Protein AF-A0A7T5JR63-F1 (afdb_monomer)

pLDDT: mean 90.07, std 10.05, range [49.22, 97.5]

Sequence (88 aa):
MARKSETERLQEIEQKIVQLRAQKQQIETRVKQKERKERTRKLIQIGAIFEKWCDIQSVEEAELVAKSISEKVKEQMPKLRLQIQSKN

Organism: NCBI:txid2796470

Foldseek 3Di:
DDDDDPVVVVVVVVVVVVVVVVVVVVVVVVVVVVVVVVVVVVVVVVVVVCCVPVVDDDPVSVVVVCVVCVVVCVVCVVVVVVVVVVVD

Radius of gyration: 26.07 Å; Cα contacts (8 Å, |Δi|>4): 8; chains: 1; bounding box: 63×34×61 Å

Secondary structure (DSSP, 8-state):
-PPPPHHHHHHHHHHHHHHHHHHHHHHHHHHHHHHHHHHHHHHHHHHHHHHHHH---SHHHHHHHHHHHHHHHHHHHHHHHHHHHTT-

Solvent-accessible surface area (backbone atoms only — not comparable to full-atom values): 5064 Å² total; per-residue (Å²): 131,84,77,76,51,74,66,56,54,49,52,53,50,52,52,49,51,55,52,51,52,53,52,49,54,54,49,53,52,51,51,55,52,51,53,50,52,54,49,51,52,53,50,50,54,52,48,54,50,42,32,75,76,64,72,44,86,48,73,67,54,46,51,54,51,47,62,76,43,44,67,62,47,65,69,46,47,66,62,53,51,54,58,56,62,76,75,109

Mean predicted aligned error: 7.77 Å

Structure (mmCIF, N/CA/C/O backbone):
data_AF-A0A7T5JR63-F1
#
_entry.id   AF-A0A7T5JR63-F1
#
loop_
_atom_site.group_PDB
_atom_site.id
_atom_site.type_symbol
_atom_site.label_atom_id
_atom_site.label_alt_id
_atom_site.label_comp_id
_atom_site.label_asym_id
_atom_site.label_entity_id
_atom_site.label_seq_id
_atom_site.pdbx_PDB_ins_code
_atom_site.Cartn_x
_atom_site.Cartn_y
_atom_site.Cartn_z
_atom_site.occupancy
_atom_site.B_iso_or_equiv
_atom_site.auth_seq_id
_atom_site.auth_comp_id
_atom_site.auth_asym_id
_atom_site.auth_atom_id
_atom_site.pdbx_PDB_model_num
ATOM 1 N N . MET A 1 1 ? -42.516 11.342 37.694 1.00 49.91 1 MET A N 1
ATOM 2 C CA . MET A 1 1 ? -41.526 10.447 37.055 1.00 49.91 1 MET A CA 1
ATOM 3 C C . MET A 1 1 ? -40.456 10.134 38.088 1.00 49.91 1 MET A C 1
ATOM 5 O O . MET A 1 1 ? -39.828 11.070 38.571 1.00 49.91 1 MET A O 1
ATOM 9 N N . ALA A 1 2 ? -40.329 8.874 38.514 1.00 59.25 2 ALA A N 1
ATOM 10 C CA . ALA A 1 2 ? -39.341 8.480 39.518 1.00 59.25 2 ALA A CA 1
ATOM 11 C C . ALA A 1 2 ? -37.930 8.827 39.012 1.00 59.25 2 ALA A C 1
ATOM 13 O O . ALA A 1 2 ? -37.576 8.496 37.879 1.00 59.25 2 ALA A O 1
ATOM 14 N N . ARG A 1 3 ? -37.143 9.556 39.815 1.00 65.75 3 ARG A N 1
ATOM 15 C CA . ARG A 1 3 ? -35.724 9.776 39.509 1.00 65.75 3 ARG A CA 1
ATOM 16 C C . ARG A 1 3 ? -35.057 8.402 39.522 1.00 65.75 3 ARG A C 1
ATOM 18 O O . ARG A 1 3 ? -35.102 7.740 40.552 1.00 65.75 3 ARG A O 1
ATOM 25 N N . LYS A 1 4 ? -34.459 8.003 38.394 1.00 65.75 4 LYS A N 1
ATOM 26 C CA . LYS A 1 4 ? -33.606 6.809 38.315 1.00 65.75 4 LYS A CA 1
ATOM 27 C C . LYS A 1 4 ? -32.631 6.801 39.483 1.00 65.75 4 LYS A C 1
ATOM 29 O O . LYS A 1 4 ? -32.042 7.851 39.779 1.00 65.75 4 LYS A O 1
ATOM 34 N N . SER A 1 5 ? -32.490 5.645 40.119 1.00 79.88 5 SER A N 1
ATOM 35 C CA . SER A 1 5 ? -31.525 5.452 41.197 1.00 79.88 5 SER A CA 1
ATOM 36 C C . SER A 1 5 ? -30.107 5.713 40.675 1.00 79.88 5 SER A C 1
ATOM 38 O O . SER A 1 5 ? -29.828 5.612 39.477 1.00 79.88 5 SER A O 1
ATOM 40 N N . GLU A 1 6 ? -29.191 6.103 41.557 1.00 81.19 6 GLU A N 1
ATOM 41 C CA . GLU A 1 6 ? -27.802 6.376 41.161 1.00 81.19 6 GLU A CA 1
ATOM 42 C C . GLU A 1 6 ? -27.131 5.139 40.535 1.00 81.19 6 GLU A C 1
ATOM 44 O O . GLU A 1 6 ? -26.309 5.270 39.629 1.00 81.19 6 GLU A O 1
ATOM 49 N N . THR A 1 7 ? -27.565 3.939 40.929 1.00 83.25 7 THR A N 1
ATOM 50 C CA . THR A 1 7 ? -27.122 2.652 40.381 1.00 83.25 7 THR A CA 1
ATOM 51 C C . THR A 1 7 ? -27.610 2.408 38.950 1.00 83.25 7 THR A C 1
ATOM 53 O O . THR A 1 7 ? -26.823 1.981 38.108 1.00 83.25 7 THR A O 1
ATOM 56 N N . GLU A 1 8 ? -28.863 2.738 38.625 1.00 87.25 8 GLU A N 1
ATOM 57 C CA . GLU A 1 8 ? -29.375 2.680 37.244 1.00 87.25 8 GLU A CA 1
ATOM 58 C C . GLU A 1 8 ? -28.629 3.656 36.327 1.00 87.25 8 GLU A C 1
ATOM 60 O O . GLU A 1 8 ? -28.287 3.325 35.192 1.00 87.25 8 GLU A O 1
ATOM 65 N N . ARG A 1 9 ? -28.312 4.855 36.832 1.00 85.62 9 ARG A N 1
ATOM 66 C CA . ARG A 1 9 ? -27.518 5.841 36.082 1.00 85.62 9 ARG A CA 1
ATOM 67 C C . ARG A 1 9 ? -26.103 5.337 35.800 1.00 85.62 9 ARG A C 1
ATOM 69 O O . ARG A 1 9 ? -25.605 5.546 34.697 1.00 85.62 9 ARG A O 1
ATOM 76 N N . LEU A 1 10 ? -25.474 4.662 36.764 1.00 88.12 10 LEU A N 1
ATOM 77 C CA . LEU A 1 10 ? -24.166 4.027 36.577 1.00 88.12 10 LEU A CA 1
ATOM 78 C C . LEU A 1 10 ? -24.216 2.929 35.507 1.00 88.12 10 LEU A C 1
ATOM 80 O O . LEU A 1 10 ? -23.382 2.928 34.604 1.00 88.12 10 LEU A O 1
ATOM 84 N N . GLN A 1 11 ? -25.227 2.056 35.538 1.00 92.12 11 GLN A N 1
ATOM 85 C CA . GLN A 1 11 ? -25.396 1.006 34.526 1.00 92.12 11 GLN A CA 1
ATOM 86 C C . GLN A 1 11 ? -25.603 1.577 33.115 1.00 92.12 11 GLN A C 1
ATOM 88 O O . GLN A 1 11 ? -25.032 1.069 32.150 1.00 92.12 11 GLN A O 1
ATOM 93 N N . GLU A 1 12 ? -26.364 2.664 32.978 1.00 91.88 12 GLU A N 1
ATOM 94 C CA . GLU A 1 12 ? -26.544 3.347 31.690 1.00 91.88 12 GLU A CA 1
ATOM 95 C C . GLU A 1 12 ? -25.243 3.950 31.156 1.00 91.88 12 GLU A C 1
ATOM 97 O O . GLU A 1 12 ? -24.995 3.931 29.947 1.00 91.88 12 GLU A O 1
ATOM 102 N N . ILE A 1 13 ? -24.399 4.483 32.042 1.00 93.19 13 ILE A N 1
ATOM 103 C CA . ILE A 1 13 ? -23.080 5.002 31.672 1.00 93.19 13 ILE A CA 1
ATOM 104 C C . ILE A 1 13 ? -22.172 3.854 31.211 1.00 93.19 13 ILE A C 1
ATOM 106 O O . ILE A 1 13 ? -21.539 3.978 30.162 1.00 93.19 13 ILE A O 1
ATOM 110 N N . GLU A 1 14 ? -22.160 2.724 31.921 1.00 92.81 14 GLU A N 1
ATOM 111 C CA . GLU A 1 14 ? -21.386 1.529 31.555 1.00 92.81 14 GLU A CA 1
ATOM 112 C C . GLU A 1 14 ? -21.779 1.014 30.158 1.00 92.81 14 GLU A C 1
ATOM 114 O O . GLU A 1 14 ? -20.930 0.803 29.287 1.00 92.81 14 GLU A O 1
ATOM 119 N N . GLN A 1 15 ? -23.085 0.901 29.894 1.00 93.69 15 GLN A N 1
ATOM 120 C CA . GLN A 1 15 ? -23.606 0.485 28.589 1.00 93.69 15 GLN A CA 1
ATOM 121 C C . GLN A 1 15 ? -23.199 1.455 27.475 1.00 93.69 15 GLN A C 1
ATOM 123 O O . GLN A 1 15 ? -22.774 1.022 26.399 1.00 93.69 15 GLN A O 1
ATOM 128 N N . LYS A 1 16 ? -23.265 2.768 27.729 1.00 94.38 16 LYS A N 1
ATOM 129 C CA . LYS A 1 16 ? -22.802 3.783 26.773 1.00 94.38 16 LYS A CA 1
ATOM 130 C C . LYS A 1 16 ? -21.305 3.672 26.506 1.00 94.38 16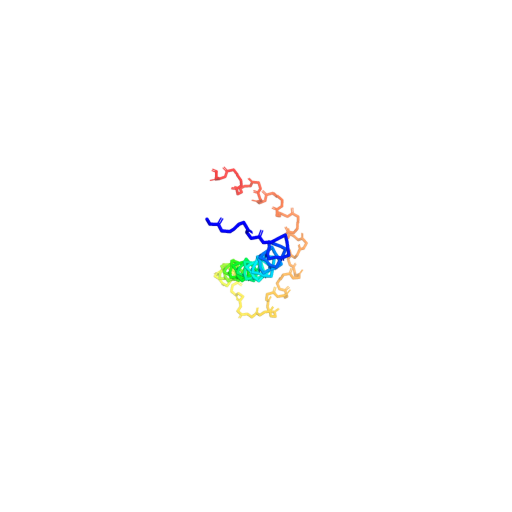 LYS A C 1
ATOM 132 O O . LYS A 1 16 ? -20.895 3.793 25.355 1.00 94.38 16 LYS A O 1
ATOM 137 N N . ILE A 1 17 ? -20.485 3.399 27.521 1.00 95.19 17 ILE A N 1
ATOM 138 C CA . ILE A 1 17 ? -19.041 3.193 27.346 1.00 95.19 17 ILE A CA 1
ATOM 139 C C . ILE A 1 17 ? -18.778 1.994 26.431 1.00 95.19 17 ILE A C 1
ATOM 141 O O . ILE A 1 17 ? -17.967 2.099 25.509 1.00 95.19 17 ILE A O 1
ATOM 145 N N . VAL A 1 18 ? -19.476 0.875 26.635 1.00 95.81 18 VAL A N 1
ATOM 146 C CA . VAL A 1 18 ? -19.338 -0.318 25.784 1.00 95.81 18 VAL A CA 1
ATOM 147 C C . VAL A 1 18 ? -19.726 -0.008 24.335 1.00 95.81 18 VAL A C 1
ATOM 149 O O . VAL A 1 18 ? -18.970 -0.326 23.414 1.00 95.81 18 VAL A O 1
ATOM 152 N N . GLN A 1 19 ? -20.853 0.677 24.122 1.00 95.19 19 GLN A N 1
ATOM 153 C CA . GLN A 1 19 ? -21.298 1.083 22.786 1.00 95.19 19 GLN A CA 1
ATOM 154 C C . GLN A 1 19 ? -20.292 2.018 22.103 1.00 95.19 19 GLN A C 1
ATOM 156 O O . GLN A 1 19 ? -19.931 1.800 20.945 1.00 95.19 19 GLN A O 1
ATOM 161 N N . LEU A 1 20 ? -19.786 3.024 22.821 1.00 96.06 20 LEU A N 1
ATOM 162 C CA . LEU A 1 20 ? -18.795 3.967 22.301 1.00 96.06 20 LEU A CA 1
ATOM 163 C C . LEU A 1 20 ? -17.466 3.281 21.965 1.00 96.06 20 LEU A C 1
ATOM 165 O O . LEU A 1 20 ? -16.852 3.599 20.947 1.00 96.06 20 LEU A O 1
ATOM 169 N N . ARG A 1 21 ? -17.030 2.303 22.769 1.00 95.12 21 ARG A N 1
ATOM 170 C CA . ARG A 1 21 ? -15.837 1.494 22.468 1.00 95.12 21 ARG A CA 1
ATOM 171 C C . ARG A 1 21 ? -16.017 0.688 21.182 1.00 95.12 21 ARG A C 1
ATOM 173 O O . ARG A 1 21 ? -15.121 0.696 20.338 1.00 95.12 21 ARG A O 1
ATOM 180 N N . ALA A 1 22 ? -17.176 0.057 20.996 1.00 94.81 22 ALA A N 1
ATOM 181 C CA . ALA A 1 22 ? -17.483 -0.676 19.770 1.00 94.81 22 ALA A CA 1
ATOM 182 C C . ALA A 1 22 ? -17.510 0.253 18.541 1.00 94.81 22 ALA A C 1
ATOM 184 O O . ALA A 1 22 ? -16.912 -0.061 17.511 1.00 94.81 22 ALA A O 1
ATOM 185 N N . GLN A 1 23 ? -18.135 1.430 18.658 1.00 94.81 23 GLN A N 1
ATOM 186 C CA . GLN A 1 23 ? -18.151 2.434 17.589 1.00 94.81 23 GLN A CA 1
ATOM 187 C C . GLN A 1 23 ? -16.742 2.924 17.241 1.00 94.81 23 GLN A C 1
ATOM 189 O O . GLN A 1 23 ? -16.391 2.987 16.062 1.00 94.81 23 GLN A O 1
ATOM 194 N N . LYS A 1 24 ? -15.904 3.202 18.248 1.00 95.62 24 LYS A N 1
ATOM 195 C CA . LYS A 1 24 ? -14.500 3.576 18.043 1.00 95.62 24 LYS A CA 1
ATOM 196 C C . LYS A 1 24 ? -13.760 2.515 17.227 1.00 95.62 24 LYS A C 1
ATOM 198 O O . LYS A 1 24 ? -13.143 2.848 16.219 1.00 95.62 24 LYS A O 1
ATOM 203 N N . GLN A 1 25 ? -13.871 1.243 17.605 1.00 95.06 25 GLN A N 1
ATOM 204 C CA . GLN A 1 25 ? -13.193 0.149 16.904 1.00 95.06 25 GLN A CA 1
ATOM 205 C C . GLN A 1 25 ? -13.675 -0.009 15.450 1.00 95.06 25 GLN A C 1
ATOM 207 O O . GLN A 1 25 ? -12.873 -0.252 14.540 1.00 95.06 25 GLN A O 1
ATOM 212 N N . GLN A 1 26 ? -14.975 0.174 15.199 1.00 95.19 26 GLN A N 1
ATOM 213 C CA . GLN A 1 26 ? -15.525 0.171 13.840 1.00 95.19 26 GLN A CA 1
ATOM 214 C C . GLN A 1 26 ? -14.970 1.324 12.997 1.00 95.19 26 GLN A C 1
ATOM 216 O O . GLN A 1 26 ? -14.583 1.114 11.845 1.00 95.19 26 GLN A O 1
ATOM 221 N N . ILE A 1 27 ? -14.898 2.531 13.563 1.00 95.56 27 ILE A N 1
ATOM 222 C CA . ILE A 1 27 ? -14.345 3.707 12.882 1.00 95.56 27 ILE A CA 1
ATOM 223 C C . ILE A 1 27 ? -12.859 3.496 12.581 1.00 95.56 27 ILE A C 1
ATOM 225 O O . ILE A 1 27 ? -12.449 3.681 11.438 1.00 95.56 27 ILE A O 1
ATOM 229 N N . GLU A 1 28 ? -12.067 3.030 13.547 1.00 95.19 28 GLU A N 1
ATOM 230 C CA . GLU A 1 28 ? -10.643 2.729 13.343 1.00 95.19 28 GLU A CA 1
ATOM 231 C C . GLU A 1 28 ? -10.424 1.711 12.219 1.00 95.19 28 GLU A C 1
ATOM 233 O O . GLU A 1 28 ? -9.534 1.871 11.382 1.00 95.19 28 GLU A O 1
ATOM 238 N N . THR A 1 29 ? -11.268 0.681 12.155 1.00 95.06 29 THR A N 1
ATOM 239 C CA . THR A 1 29 ? -11.203 -0.324 11.088 1.00 95.06 29 THR A CA 1
ATOM 240 C C . THR A 1 29 ? -11.512 0.294 9.725 1.00 95.06 29 THR A C 1
ATOM 242 O O . THR A 1 29 ? -10.800 0.031 8.753 1.00 95.06 29 THR A O 1
ATOM 245 N N . ARG A 1 30 ? -12.531 1.159 9.640 1.00 94.56 30 ARG A N 1
ATOM 246 C CA . ARG A 1 30 ? -12.887 1.868 8.400 1.00 94.56 30 ARG A CA 1
ATOM 247 C C . ARG A 1 30 ? -11.780 2.814 7.940 1.00 94.56 30 ARG A C 1
ATOM 249 O O . ARG A 1 30 ? -11.470 2.831 6.750 1.00 94.56 30 ARG A O 1
ATOM 256 N N . VAL A 1 31 ? -11.161 3.553 8.860 1.00 95.44 31 VAL A N 1
ATOM 257 C CA . VAL A 1 31 ? -10.027 4.443 8.558 1.00 95.44 31 VAL A CA 1
ATOM 258 C C . VAL A 1 31 ? -8.864 3.634 7.986 1.00 95.44 31 VAL A C 1
ATOM 260 O O . VAL A 1 31 ? -8.427 3.909 6.871 1.00 95.44 31 VAL A O 1
ATOM 263 N N . LYS A 1 32 ? -8.458 2.550 8.660 1.00 95.31 32 LYS A N 1
ATOM 264 C CA . LYS A 1 32 ? -7.389 1.660 8.176 1.00 95.31 32 LYS A CA 1
ATOM 265 C C . LYS A 1 32 ? -7.691 1.075 6.795 1.00 95.31 32 LYS A C 1
ATOM 267 O O . LYS A 1 32 ? -6.802 0.959 5.953 1.00 95.31 32 LYS A O 1
ATOM 272 N N . GLN A 1 33 ? -8.940 0.688 6.533 1.00 95.12 33 GLN A N 1
ATOM 273 C CA . GLN A 1 33 ? -9.340 0.185 5.216 1.00 95.12 33 GLN A CA 1
ATOM 274 C C . GLN A 1 33 ? -9.274 1.267 4.135 1.00 95.12 33 GLN A C 1
ATOM 276 O O . GLN A 1 33 ? -8.841 0.980 3.017 1.00 95.12 33 GLN A O 1
ATOM 281 N N . LYS A 1 34 ? -9.685 2.498 4.452 1.00 95.50 34 LYS A N 1
ATOM 282 C CA . LYS A 1 34 ? -9.613 3.633 3.528 1.00 95.50 34 LYS A CA 1
ATOM 283 C C . LYS A 1 34 ? -8.161 3.950 3.164 1.00 95.50 34 LYS A C 1
ATOM 285 O O . LYS A 1 34 ? -7.840 3.994 1.980 1.00 95.50 34 LYS A O 1
ATOM 290 N N . GLU A 1 35 ? -7.280 4.038 4.158 1.00 95.81 35 GLU A N 1
ATOM 291 C CA . GLU A 1 35 ? -5.842 4.263 3.958 1.00 95.81 35 GLU A CA 1
ATOM 292 C C . GLU A 1 35 ? -5.202 3.170 3.092 1.00 95.81 35 GLU A C 1
ATOM 294 O O . GLU A 1 35 ? -4.425 3.463 2.182 1.00 95.81 35 GLU A O 1
ATOM 299 N N . ARG A 1 36 ? -5.566 1.899 3.317 1.00 95.69 36 ARG A N 1
ATOM 300 C CA . ARG A 1 36 ? -5.108 0.781 2.476 1.00 95.69 36 ARG A CA 1
ATOM 301 C C . ARG A 1 36 ? -5.555 0.942 1.027 1.00 95.69 36 ARG A C 1
ATOM 303 O O . ARG A 1 36 ? -4.728 0.813 0.131 1.00 95.69 36 ARG A O 1
ATOM 310 N N . LYS A 1 37 ? -6.832 1.255 0.789 1.00 95.75 37 LYS A N 1
ATOM 311 C CA . LYS A 1 37 ? -7.370 1.456 -0.567 1.00 95.75 37 LYS A CA 1
ATOM 312 C C . LYS A 1 37 ? -6.677 2.610 -1.286 1.00 95.75 37 LYS A C 1
ATOM 314 O O . LYS A 1 37 ? -6.298 2.465 -2.446 1.00 95.75 37 LYS A O 1
ATOM 319 N N . GLU A 1 38 ? -6.478 3.732 -0.602 1.00 96.69 38 GLU A N 1
ATOM 320 C CA . GLU A 1 38 ? -5.781 4.896 -1.154 1.00 96.69 38 GLU A CA 1
ATOM 321 C C . GLU A 1 38 ? -4.318 4.578 -1.476 1.00 96.69 38 GLU A C 1
ATOM 323 O O . GLU A 1 38 ? -3.845 4.891 -2.572 1.00 96.69 38 GLU A O 1
ATOM 328 N N . ARG A 1 39 ? -3.616 3.879 -0.575 1.00 96.38 39 ARG A N 1
ATOM 329 C CA . ARG A 1 39 ? -2.241 3.427 -0.810 1.00 96.38 39 ARG A CA 1
ATOM 330 C C . ARG A 1 39 ? -2.154 2.482 -2.006 1.00 96.38 39 ARG A C 1
ATOM 332 O O . ARG A 1 39 ? -1.308 2.698 -2.868 1.00 96.38 39 ARG A O 1
ATOM 339 N N . THR A 1 40 ? -3.015 1.468 -2.085 1.00 97.12 40 THR A N 1
ATOM 340 C CA . THR A 1 40 ? -3.035 0.521 -3.209 1.00 97.12 40 THR A CA 1
ATOM 341 C C . THR A 1 40 ? -3.324 1.236 -4.524 1.00 97.12 40 THR A C 1
ATOM 343 O O . THR A 1 40 ? -2.596 1.037 -5.490 1.00 97.12 40 THR A O 1
ATOM 346 N N . ARG A 1 41 ? -4.315 2.137 -4.556 1.00 97.50 41 ARG A N 1
ATOM 347 C CA . ARG A 1 41 ? -4.616 2.947 -5.745 1.00 97.50 41 ARG A CA 1
ATOM 348 C C . ARG A 1 41 ? -3.403 3.763 -6.193 1.00 97.50 41 ARG A C 1
ATOM 350 O O . ARG A 1 41 ? -3.085 3.766 -7.378 1.00 97.50 41 ARG A O 1
ATOM 357 N N . LYS A 1 42 ? -2.710 4.418 -5.256 1.00 97.00 42 LYS A N 1
ATOM 358 C CA . LYS A 1 42 ? -1.494 5.188 -5.547 1.00 97.00 42 LYS A CA 1
ATOM 359 C C . LYS A 1 42 ? -0.379 4.300 -6.106 1.00 97.00 42 LYS A C 1
ATOM 361 O O . LYS A 1 42 ? 0.270 4.689 -7.067 1.00 97.00 42 LYS A O 1
ATOM 366 N N . LEU A 1 43 ? -0.162 3.118 -5.527 1.00 95.94 43 LEU A N 1
ATOM 367 C CA . LEU A 1 43 ? 0.856 2.176 -6.002 1.00 95.94 43 LEU A CA 1
ATOM 368 C C . LEU A 1 43 ? 0.548 1.659 -7.409 1.00 95.94 43 LEU A C 1
ATOM 370 O O . LEU A 1 43 ? 1.455 1.622 -8.228 1.00 95.94 43 LEU A O 1
AT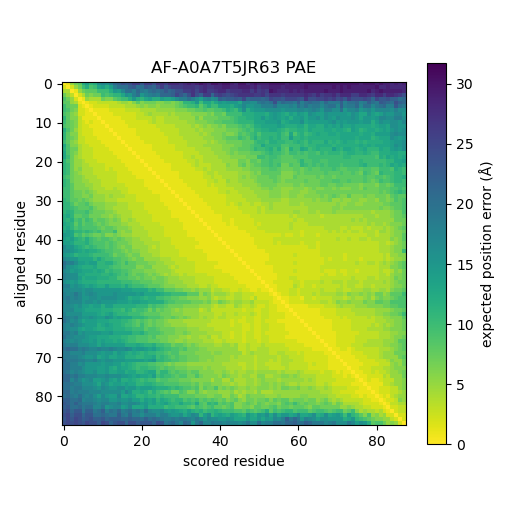OM 374 N N . ILE A 1 44 ? -0.716 1.351 -7.713 1.00 95.50 44 ILE A N 1
ATOM 375 C CA . ILE A 1 44 ? -1.140 0.951 -9.064 1.00 95.50 44 ILE A CA 1
ATOM 376 C C . ILE A 1 44 ? -0.880 2.079 -10.064 1.00 95.50 44 ILE A C 1
ATOM 378 O O . ILE A 1 44 ? -0.333 1.837 -11.132 1.00 95.50 44 ILE A O 1
ATOM 382 N N . GLN A 1 45 ? -1.227 3.321 -9.716 1.00 96.44 45 GLN A N 1
ATOM 383 C CA . GLN A 1 45 ? -0.972 4.470 -10.589 1.00 96.44 45 GLN A CA 1
ATOM 384 C C . GLN A 1 45 ? 0.522 4.672 -10.854 1.00 96.44 45 GLN A C 1
ATOM 386 O O . GLN A 1 45 ? 0.908 4.932 -11.988 1.00 96.44 45 GLN A O 1
ATOM 391 N N . ILE A 1 46 ? 1.359 4.539 -9.821 1.00 94.94 46 ILE A N 1
ATOM 392 C CA . ILE A 1 46 ? 2.816 4.603 -9.972 1.00 94.94 46 ILE A CA 1
ATOM 393 C C . ILE A 1 46 ? 3.303 3.454 -10.862 1.00 94.94 46 ILE A C 1
ATOM 395 O O . ILE A 1 46 ? 4.034 3.712 -11.811 1.00 94.94 46 ILE A O 1
ATOM 399 N N . GLY A 1 47 ? 2.868 2.219 -10.600 1.00 93.69 47 GLY A N 1
ATOM 400 C CA . GLY A 1 47 ? 3.218 1.043 -11.399 1.00 93.69 47 GLY A CA 1
ATOM 401 C C . GLY A 1 47 ? 2.873 1.225 -12.875 1.00 93.69 47 GLY A C 1
ATOM 402 O O . GLY A 1 47 ? 3.750 1.086 -13.713 1.00 93.69 47 GLY A O 1
ATOM 403 N N . ALA A 1 48 ? 1.656 1.679 -13.183 1.00 95.19 48 ALA A N 1
ATOM 404 C CA . ALA A 1 48 ? 1.214 1.935 -14.554 1.00 95.19 48 ALA A CA 1
ATOM 405 C C . ALA A 1 48 ? 2.045 3.016 -15.274 1.00 95.19 48 ALA A C 1
ATOM 407 O O . ALA A 1 48 ? 2.231 2.956 -16.488 1.00 95.19 48 ALA A O 1
ATOM 408 N N . ILE A 1 49 ? 2.559 4.018 -14.548 1.00 94.81 49 ILE A N 1
ATOM 409 C CA . ILE A 1 49 ? 3.494 5.001 -15.116 1.00 94.81 49 ILE A CA 1
ATOM 410 C C . ILE A 1 49 ? 4.807 4.306 -15.494 1.00 94.81 49 ILE A C 1
ATOM 412 O O . ILE A 1 49 ? 5.302 4.510 -16.599 1.00 94.81 49 ILE A O 1
ATOM 416 N N . PHE A 1 50 ? 5.366 3.484 -14.608 1.00 93.38 50 PHE A N 1
ATOM 417 C CA . 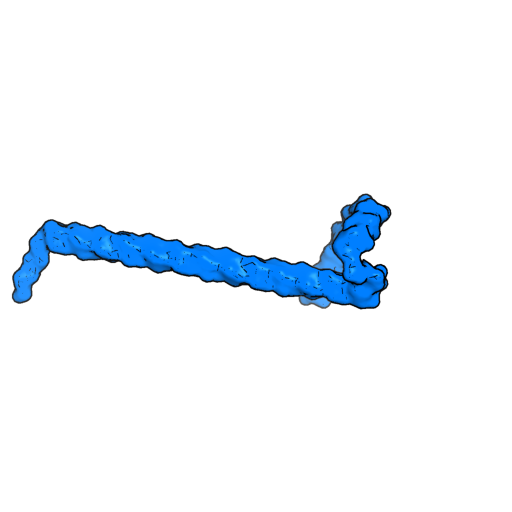PHE A 1 50 ? 6.617 2.776 -14.884 1.00 93.38 50 PHE A CA 1
ATOM 418 C C . PHE A 1 50 ? 6.469 1.708 -15.971 1.00 93.38 50 PHE A C 1
ATOM 420 O O . PHE A 1 50 ? 7.353 1.591 -16.809 1.00 93.38 50 PHE A O 1
ATOM 427 N N . GLU A 1 51 ? 5.343 1.006 -16.031 1.00 92.38 51 GLU A N 1
ATOM 428 C CA . GLU A 1 51 ? 5.022 0.086 -17.125 1.00 92.38 51 GLU A CA 1
ATOM 429 C C . GLU A 1 51 ? 4.986 0.839 -18.465 1.00 92.38 51 GLU A C 1
ATOM 431 O O . GLU A 1 51 ? 5.674 0.473 -19.411 1.00 92.38 51 GLU A O 1
ATOM 436 N N . LYS A 1 52 ? 4.294 1.987 -18.524 1.00 94.94 52 LYS A N 1
ATOM 437 C CA . LYS A 1 52 ? 4.182 2.793 -19.750 1.00 94.94 52 LYS A CA 1
ATOM 438 C C . LYS A 1 52 ? 5.512 3.383 -20.236 1.00 94.94 52 LYS A C 1
ATOM 440 O O . LYS A 1 52 ? 5.717 3.494 -21.442 1.00 94.94 52 LYS A O 1
ATOM 445 N N . TRP A 1 53 ? 6.353 3.872 -19.325 1.00 93.56 53 TRP A N 1
ATOM 446 C CA . TRP A 1 53 ? 7.548 4.653 -19.683 1.00 93.56 53 TRP A CA 1
ATOM 447 C C . TRP A 1 53 ? 8.856 3.866 -19.603 1.00 93.56 53 TRP A C 1
ATOM 449 O O . TRP A 1 53 ? 9.844 4.288 -20.199 1.00 93.56 53 TRP A O 1
ATOM 459 N N . CYS A 1 54 ? 8.884 2.768 -18.852 1.00 90.25 54 CYS A N 1
ATOM 460 C CA . CYS A 1 54 ? 10.082 1.964 -18.623 1.00 90.25 54 CYS A CA 1
ATOM 461 C C . CYS A 1 54 ? 9.911 0.495 -19.037 1.00 90.25 54 CYS A C 1
ATOM 463 O O . CYS A 1 54 ? 10.871 -0.251 -18.879 1.00 90.25 54 CYS A O 1
ATOM 465 N N . ASP A 1 55 ? 8.735 0.100 -19.548 1.00 93.12 55 ASP A N 1
ATOM 466 C CA . ASP A 1 55 ? 8.410 -1.265 -20.004 1.00 93.12 55 ASP A CA 1
ATOM 467 C C . ASP A 1 55 ? 8.725 -2.347 -18.957 1.00 93.12 55 ASP A C 1
ATOM 469 O O . ASP A 1 55 ? 9.235 -3.422 -19.252 1.00 93.12 55 ASP A O 1
ATOM 473 N N . ILE A 1 56 ? 8.461 -2.024 -17.689 1.00 92.62 56 ILE A N 1
ATOM 474 C CA . ILE A 1 56 ? 8.653 -2.937 -16.560 1.00 92.62 56 ILE A CA 1
ATOM 475 C C . ILE A 1 56 ? 7.379 -3.763 -16.397 1.00 92.62 56 ILE A C 1
ATOM 477 O O . ILE A 1 56 ? 6.329 -3.200 -16.083 1.00 92.62 56 ILE A O 1
ATOM 481 N N . GLN A 1 57 ? 7.478 -5.082 -16.567 1.00 90.00 57 GLN A N 1
ATOM 482 C CA . GLN A 1 57 ? 6.323 -5.989 -16.587 1.00 90.00 57 GLN A CA 1
ATOM 483 C C . GLN A 1 57 ? 6.290 -6.937 -15.381 1.00 90.00 57 GLN A C 1
ATOM 485 O O . GLN A 1 57 ? 5.261 -7.552 -15.095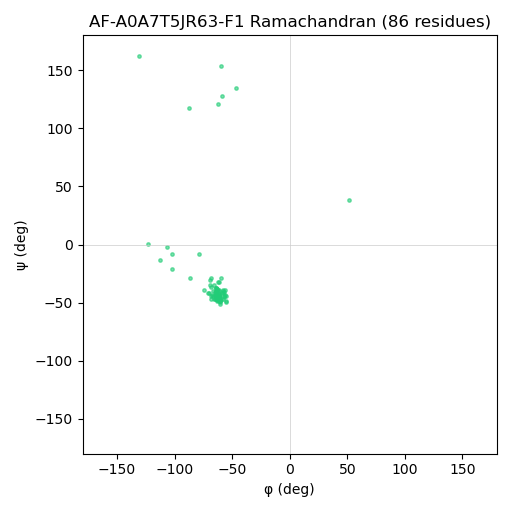 1.00 90.00 57 GLN A O 1
ATOM 490 N N . SER A 1 58 ? 7.394 -7.031 -14.636 1.00 93.00 58 SER A N 1
ATOM 491 C CA . SER A 1 58 ? 7.524 -7.902 -13.465 1.00 93.00 58 SER A CA 1
ATOM 492 C C . SER A 1 58 ? 8.095 -7.185 -12.238 1.00 93.00 58 SER A C 1
ATOM 494 O O . SER A 1 58 ? 8.697 -6.109 -12.317 1.00 93.00 58 SER A O 1
ATOM 496 N N . VAL A 1 59 ? 7.895 -7.789 -11.063 1.00 92.38 59 VAL A N 1
ATOM 497 C CA . VAL A 1 59 ? 8.418 -7.257 -9.794 1.00 92.38 59 VAL A CA 1
ATOM 498 C C . VAL A 1 59 ? 9.942 -7.380 -9.754 1.00 92.38 59 VAL A C 1
ATOM 500 O O . VAL A 1 59 ? 10.626 -6.498 -9.239 1.00 92.38 59 VAL A O 1
ATOM 503 N N . GLU A 1 60 ? 10.474 -8.445 -10.344 1.00 94.75 60 GLU A N 1
ATOM 504 C CA . GLU A 1 60 ? 11.896 -8.745 -10.440 1.00 94.75 60 GLU A CA 1
ATOM 505 C C . GLU A 1 60 ? 12.626 -7.698 -11.295 1.00 94.75 60 GLU A C 1
ATOM 507 O O . GLU A 1 60 ? 13.645 -7.147 -10.869 1.00 94.75 60 GLU A O 1
ATOM 512 N N . GLU A 1 61 ? 12.074 -7.353 -12.464 1.00 92.50 61 GLU A N 1
ATOM 513 C CA . GLU A 1 61 ? 12.580 -6.259 -13.305 1.00 92.50 61 GLU A CA 1
ATOM 514 C C . GLU A 1 61 ? 12.514 -4.919 -12.573 1.00 92.50 61 GLU A C 1
ATOM 516 O O . GLU A 1 61 ? 13.488 -4.162 -12.579 1.00 92.50 61 GLU A O 1
ATOM 521 N N . ALA A 1 62 ? 11.398 -4.641 -11.888 1.00 93.62 62 ALA A N 1
ATOM 522 C CA . ALA A 1 62 ? 11.242 -3.419 -11.109 1.00 93.62 62 ALA A CA 1
ATOM 523 C C . ALA A 1 62 ? 12.334 -3.292 -10.038 1.00 93.62 62 ALA A C 1
ATOM 525 O O . ALA A 1 62 ? 12.891 -2.210 -9.847 1.00 93.62 62 ALA A O 1
ATOM 526 N N . GLU A 1 63 ? 12.669 -4.389 -9.356 1.00 94.81 63 GLU A N 1
ATOM 527 C CA . GLU A 1 63 ? 13.705 -4.406 -8.327 1.00 94.81 63 GLU A CA 1
ATOM 528 C C . GLU A 1 63 ? 15.110 -4.206 -8.912 1.00 94.81 63 GLU A C 1
ATOM 530 O O . GLU A 1 63 ? 15.888 -3.411 -8.373 1.00 94.81 63 GLU A O 1
ATOM 535 N N . LEU A 1 64 ? 15.442 -4.877 -10.020 1.00 94.38 64 LEU A N 1
ATOM 536 C CA . LEU A 1 64 ? 16.733 -4.717 -10.698 1.00 94.38 64 LEU A CA 1
ATOM 537 C C . LEU A 1 64 ? 16.931 -3.285 -11.201 1.00 94.38 64 LEU A C 1
ATOM 539 O O . LEU A 1 64 ? 17.963 -2.664 -10.922 1.00 94.38 64 LEU A O 1
ATOM 543 N N . VAL A 1 65 ? 15.919 -2.733 -11.875 1.00 93.06 65 VAL A N 1
ATOM 544 C CA . VAL A 1 65 ? 15.941 -1.347 -12.350 1.00 93.06 65 VAL A CA 1
ATOM 545 C C . VAL A 1 65 ? 16.071 -0.402 -11.163 1.00 93.06 65 VAL A C 1
ATOM 547 O O . VAL A 1 65 ? 16.985 0.423 -11.154 1.00 93.06 65 VAL A O 1
ATOM 550 N N . ALA A 1 66 ? 15.244 -0.557 -10.124 1.00 93.56 66 ALA A N 1
ATOM 551 C CA . ALA A 1 66 ? 15.296 0.290 -8.938 1.00 93.56 66 ALA A CA 1
ATOM 552 C C . ALA A 1 66 ? 16.681 0.280 -8.284 1.00 93.56 66 ALA A C 1
ATOM 554 O O . ALA A 1 66 ? 17.187 1.349 -7.946 1.00 93.56 66 ALA A O 1
ATOM 555 N N . LYS A 1 67 ? 17.322 -0.888 -8.150 1.00 94.94 67 LYS A N 1
ATOM 556 C CA . LYS A 1 67 ? 18.694 -0.995 -7.631 1.00 94.94 67 LYS A CA 1
ATOM 557 C C . LYS A 1 67 ? 19.680 -0.233 -8.512 1.00 94.94 67 LYS A C 1
ATOM 559 O O . LYS A 1 67 ? 20.428 0.589 -7.983 1.00 94.94 67 LYS A O 1
ATOM 564 N N . SER A 1 68 ? 19.617 -0.437 -9.830 1.00 93.69 68 SER A N 1
ATOM 565 C CA . SER A 1 68 ? 20.539 0.181 -10.793 1.00 93.69 68 SER A CA 1
ATOM 566 C C . SER A 1 68 ? 20.471 1.714 -10.828 1.00 93.69 68 SER A C 1
ATOM 568 O O . SER A 1 68 ? 21.492 2.365 -11.038 1.00 93.69 68 SER A O 1
ATOM 570 N N . ILE A 1 69 ? 19.296 2.306 -10.578 1.00 93.69 69 ILE A N 1
ATOM 571 C CA . ILE A 1 69 ? 19.099 3.765 -10.645 1.00 93.69 69 ILE A CA 1
ATOM 572 C C . ILE A 1 69 ? 18.956 4.435 -9.273 1.00 93.69 69 ILE A C 1
ATOM 574 O O . ILE A 1 69 ? 18.816 5.657 -9.210 1.00 93.69 69 ILE A O 1
ATOM 578 N N . SER A 1 70 ? 18.977 3.671 -8.174 1.00 94.06 70 SER A N 1
ATOM 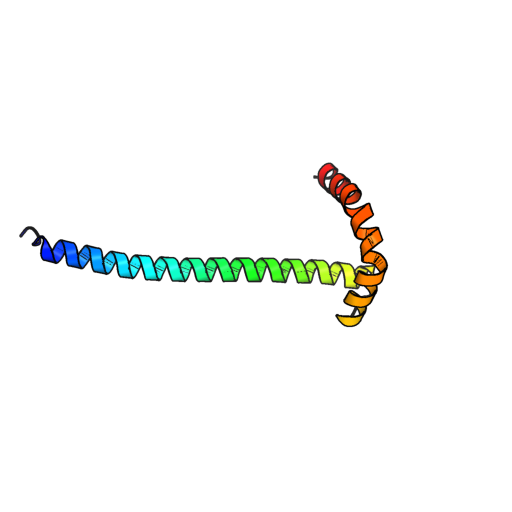579 C CA . SER A 1 70 ? 18.599 4.153 -6.835 1.00 94.06 70 SER A CA 1
ATOM 580 C C . SER A 1 70 ? 19.384 5.385 -6.378 1.00 94.06 70 SER A C 1
ATOM 582 O O . SER A 1 70 ? 18.793 6.332 -5.856 1.00 94.06 70 SER A O 1
ATOM 584 N N . GLU A 1 71 ? 20.699 5.401 -6.585 1.00 93.38 71 GLU A N 1
ATOM 585 C CA . GLU A 1 71 ? 21.576 6.508 -6.190 1.00 93.38 71 GLU A CA 1
ATOM 586 C C . GLU A 1 71 ? 21.303 7.764 -7.019 1.00 93.38 71 GLU A C 1
ATOM 588 O O . GLU A 1 71 ? 21.067 8.842 -6.469 1.00 93.38 71 GLU A O 1
ATOM 593 N N . LYS A 1 72 ? 21.210 7.602 -8.341 1.00 93.3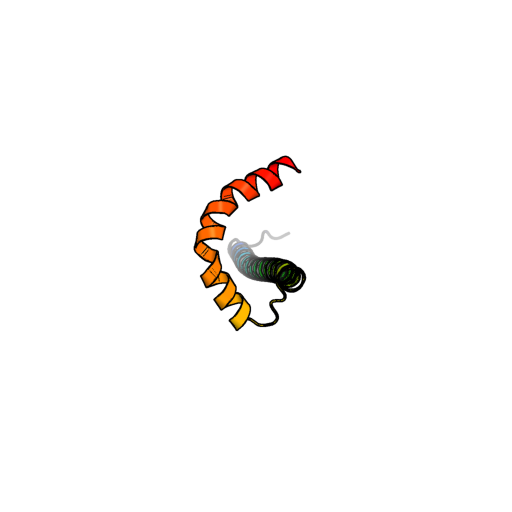8 72 LYS A N 1
ATOM 594 C CA . LYS A 1 72 ? 20.914 8.694 -9.274 1.00 93.38 72 LYS A CA 1
ATOM 595 C C . LYS A 1 72 ? 19.542 9.314 -9.010 1.00 93.38 72 LYS A C 1
ATOM 597 O O . LYS A 1 72 ? 19.390 10.534 -9.029 1.00 93.38 72 LYS A O 1
ATOM 602 N N . VAL A 1 73 ? 18.541 8.487 -8.706 1.00 92.62 73 VAL A N 1
ATOM 603 C CA . VAL A 1 73 ? 17.208 8.958 -8.314 1.00 92.62 73 VAL A CA 1
ATOM 604 C C . VAL A 1 73 ? 17.284 9.738 -6.999 1.00 92.62 73 VAL A C 1
ATOM 606 O O . VAL A 1 73 ? 16.736 10.835 -6.926 1.00 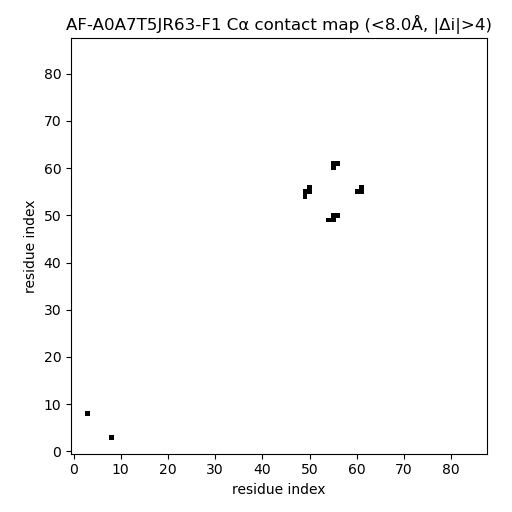92.62 73 VAL A O 1
ATOM 609 N N . LYS A 1 74 ? 17.991 9.249 -5.969 1.00 93.25 74 LYS A N 1
ATOM 610 C CA . LYS A 1 74 ? 18.141 9.977 -4.691 1.00 93.25 74 LYS A CA 1
ATOM 611 C C . LYS A 1 74 ? 18.760 11.365 -4.875 1.00 93.25 74 LYS A C 1
ATOM 613 O O . LYS A 1 74 ? 18.307 12.307 -4.230 1.00 93.25 74 LYS A O 1
ATOM 618 N N . GLU A 1 75 ? 19.738 11.496 -5.766 1.00 93.06 75 GLU A N 1
ATOM 619 C CA . GLU A 1 75 ? 20.391 12.773 -6.063 1.00 93.06 75 GLU A CA 1
ATOM 620 C C . GLU A 1 75 ? 19.473 13.746 -6.826 1.00 93.06 75 GLU A C 1
ATOM 622 O O . GLU A 1 75 ? 19.428 14.943 -6.533 1.00 93.06 75 GLU A O 1
ATOM 627 N N . GLN A 1 76 ? 18.713 13.248 -7.805 1.00 92.19 76 GLN A N 1
ATOM 628 C CA . GLN A 1 76 ? 17.910 14.093 -8.696 1.00 92.19 76 GLN A CA 1
ATOM 629 C C . GLN A 1 76 ? 16.520 14.428 -8.141 1.00 92.19 76 GLN A C 1
ATOM 631 O O . GLN A 1 76 ? 15.978 15.500 -8.426 1.00 92.19 76 GLN A O 1
ATOM 636 N N . MET A 1 77 ? 15.941 13.555 -7.314 1.00 89.38 77 MET A N 1
ATOM 637 C CA . MET A 1 77 ? 14.583 13.716 -6.784 1.00 89.38 77 MET A CA 1
ATOM 638 C C . MET A 1 77 ? 14.327 15.034 -6.036 1.00 89.38 77 MET A C 1
ATOM 640 O O . MET A 1 77 ? 13.244 15.590 -6.225 1.00 89.38 77 MET A O 1
ATOM 644 N N . PRO A 1 78 ? 15.251 15.582 -5.221 1.00 92.00 78 PRO A N 1
ATOM 645 C CA . PRO A 1 78 ? 15.061 16.893 -4.600 1.00 92.00 78 PRO A CA 1
ATOM 646 C C . PRO A 1 78 ? 14.820 18.003 -5.629 1.00 92.00 78 PRO A C 1
ATOM 648 O O . PRO A 1 78 ? 13.885 18.785 -5.480 1.00 92.00 78 PRO A O 1
ATOM 651 N N . LYS A 1 79 ? 15.600 18.021 -6.718 1.00 91.19 79 LYS A N 1
ATOM 652 C CA . LYS A 1 79 ? 15.477 19.014 -7.797 1.00 91.19 79 LYS A CA 1
ATOM 653 C C . LYS A 1 79 ? 14.159 18.845 -8.556 1.00 91.19 79 LYS A C 1
ATOM 655 O O . LYS A 1 79 ? 13.460 19.821 -8.809 1.00 91.19 79 LYS A O 1
ATOM 660 N N . LEU A 1 80 ? 13.785 17.602 -8.863 1.00 88.81 80 LEU A N 1
ATOM 661 C CA . LEU A 1 80 ? 12.533 17.285 -9.560 1.00 88.81 80 LEU A CA 1
ATOM 662 C C . LEU A 1 80 ? 11.290 17.634 -8.723 1.00 88.81 80 LEU A C 1
ATOM 664 O O . LEU A 1 80 ? 10.289 18.093 -9.267 1.00 88.81 80 LEU A O 1
ATOM 668 N N . ARG A 1 81 ? 11.346 17.483 -7.393 1.00 89.50 81 ARG A N 1
ATOM 669 C CA . ARG A 1 81 ? 10.247 17.881 -6.494 1.00 89.50 81 ARG A CA 1
ATOM 670 C C . ARG A 1 81 ? 9.982 19.384 -6.523 1.00 89.50 81 ARG A C 1
ATOM 672 O O . ARG A 1 81 ? 8.820 19.777 -6.516 1.00 89.50 81 ARG A O 1
ATOM 679 N N . LEU A 1 82 ? 11.031 20.202 -6.606 1.00 86.75 82 LEU A N 1
ATOM 680 C CA . LEU A 1 82 ? 10.893 21.657 -6.725 1.00 86.75 82 LEU A CA 1
ATOM 681 C C . LEU A 1 82 ? 10.190 22.053 -8.035 1.00 86.75 82 LEU A C 1
ATOM 683 O O . LEU A 1 82 ? 9.342 22.937 -8.029 1.00 86.75 82 LEU A O 1
ATOM 687 N N . GLN A 1 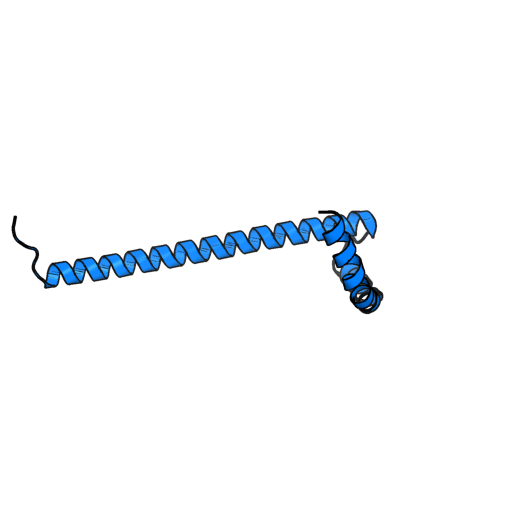83 ? 10.462 21.341 -9.134 1.00 84.25 83 GLN A N 1
ATOM 688 C CA . GLN A 1 83 ? 9.801 21.573 -10.429 1.00 84.25 83 GLN A CA 1
ATOM 689 C C . GLN A 1 83 ? 8.310 21.205 -10.433 1.00 84.25 83 GLN A C 1
ATOM 691 O O . GLN A 1 83 ? 7.532 21.762 -11.204 1.00 84.25 83 GLN A O 1
ATOM 696 N N . ILE A 1 84 ? 7.901 20.245 -9.599 1.00 81.12 84 ILE A N 1
ATOM 697 C CA . ILE A 1 84 ? 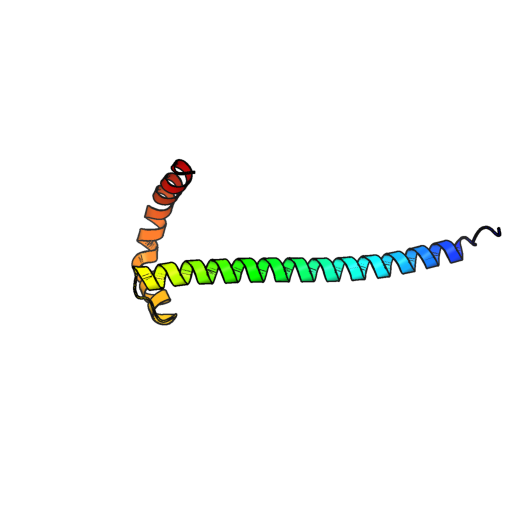6.487 19.881 -9.434 1.00 81.12 84 ILE A CA 1
ATOM 698 C C . ILE A 1 84 ? 5.761 20.953 -8.613 1.00 81.12 84 ILE A C 1
ATOM 700 O O . ILE A 1 84 ? 4.631 21.304 -8.933 1.00 81.12 84 ILE A O 1
ATOM 704 N N . GLN A 1 85 ? 6.414 21.498 -7.583 1.00 72.19 85 GLN A N 1
ATOM 705 C CA . GLN A 1 85 ? 5.843 22.552 -6.739 1.00 72.19 85 GLN A CA 1
ATOM 706 C C . GLN A 1 85 ? 5.689 23.887 -7.471 1.00 72.19 85 GLN A C 1
ATOM 708 O O . GLN A 1 85 ? 4.762 24.619 -7.168 1.00 72.19 85 GLN A O 1
ATOM 713 N N . SER A 1 86 ? 6.549 24.192 -8.446 1.00 68.25 86 SER A N 1
ATOM 714 C CA . SER A 1 86 ? 6.449 25.420 -9.246 1.00 68.25 86 SER A CA 1
ATOM 715 C C . SER A 1 86 ? 5.393 25.368 -10.359 1.00 68.25 86 SER A C 1
ATOM 717 O O . SER A 1 86 ? 5.203 26.357 -11.060 1.00 68.25 86 SER A O 1
ATOM 719 N N . LYS A 1 87 ? 4.788 24.199 -10.605 1.00 59.75 87 LYS A N 1
ATOM 720 C CA . LYS A 1 87 ? 3.783 23.980 -11.660 1.00 59.75 87 LYS A CA 1
ATOM 721 C C . LYS A 1 87 ? 2.344 23.929 -11.134 1.00 59.75 87 LYS A C 1
ATOM 723 O O . LYS A 1 87 ? 1.430 23.895 -11.955 1.00 59.75 87 LYS A O 1
ATOM 728 N N . ASN A 1 88 ? 2.165 23.909 -9.815 1.00 49.22 88 ASN A N 1
ATOM 729 C CA . ASN A 1 88 ? 0.873 23.962 -9.126 1.00 49.22 88 ASN A CA 1
ATOM 730 C C . ASN A 1 88 ? 0.699 25.325 -8.460 1.00 49.22 88 ASN A C 1
ATOM 732 O O . ASN A 1 88 ? -0.468 25.747 -8.336 1.00 49.22 88 ASN A O 1
#